Protein AF-A0A7U9SKP8-F1 (afdb_monomer)

Radius of gyration: 18.78 Å; Cα contacts (8 Å, |Δi|>4): 219; chains: 1; bounding box: 44×31×60 Å

Secondary structure (DSSP, 8-state):
---------S----S-HHHHHHHSPTT-EEEEEE-PPPTTT---S-TT-TT--SSHHHHHHHHHHHHHHHHHHEEEEEEEEE-----BTT-SSSTTS--TT-TT-TTS----GGGS-TT--TT-B--HHHHHHHHHHTTT-EEETTTEEE---

Mean predicted aligned error: 8.85 Å

Structure (mmCIF, N/CA/C/O backbone):
data_AF-A0A7U9SKP8-F1
#
_entry.id   AF-A0A7U9SKP8-F1
#
loop_
_atom_site.group_PDB
_atom_site.id
_atom_site.type_symbol
_atom_site.label_atom_id
_atom_site.label_alt_id
_atom_site.label_comp_id
_atom_site.label_asym_id
_atom_site.label_entity_id
_atom_site.label_seq_id
_atom_site.pdbx_PDB_ins_code
_atom_site.Cartn_x
_atom_site.Cartn_y
_atom_site.Cartn_z
_atom_site.occupancy
_atom_site.B_iso_or_equiv
_atom_site.auth_seq_id
_atom_site.auth_comp_id
_atom_site.auth_asym_id
_atom_site.auth_atom_id
_atom_site.pdbx_PDB_model_num
ATOM 1 N N . MET A 1 1 ? -21.353 -3.488 34.136 1.00 41.09 1 MET A N 1
ATOM 2 C CA . MET A 1 1 ? -19.993 -4.063 34.165 1.00 41.09 1 MET A CA 1
ATOM 3 C C . MET A 1 1 ? -20.082 -5.379 33.425 1.00 41.09 1 MET A C 1
ATOM 5 O O . MET A 1 1 ? -20.505 -6.358 34.022 1.00 41.09 1 MET A O 1
ATOM 9 N N . ASP A 1 2 ? -19.800 -5.371 32.124 1.00 49.16 2 ASP A N 1
ATOM 10 C CA . ASP A 1 2 ? -19.791 -6.601 31.333 1.00 49.16 2 ASP A CA 1
ATOM 11 C C . ASP A 1 2 ? -18.443 -7.290 31.496 1.00 49.16 2 ASP A C 1
ATOM 13 O O . ASP A 1 2 ? -17.381 -6.731 31.222 1.00 49.16 2 ASP A O 1
ATOM 17 N N . ILE A 1 3 ? -18.507 -8.503 32.030 1.00 51.59 3 ILE A N 1
ATOM 18 C CA . ILE A 1 3 ? -17.360 -9.336 32.349 1.00 51.59 3 ILE A CA 1
ATOM 19 C C . ILE A 1 3 ? -17.071 -10.186 31.108 1.00 51.59 3 ILE A C 1
ATOM 21 O O . ILE A 1 3 ? -17.769 -11.156 30.837 1.00 51.59 3 ILE A O 1
ATOM 25 N N . GLY A 1 4 ? -16.033 -9.804 30.362 1.00 53.72 4 GLY A N 1
ATOM 26 C CA . GLY A 1 4 ? -15.187 -10.722 29.596 1.00 53.72 4 GLY A CA 1
ATOM 27 C C . GLY A 1 4 ? -15.838 -11.495 28.447 1.00 53.72 4 GLY A C 1
ATOM 28 O O . GLY A 1 4 ? -15.965 -12.716 28.515 1.00 53.72 4 GLY A O 1
ATOM 29 N N . ALA A 1 5 ? -16.091 -10.831 27.316 1.00 62.00 5 ALA A N 1
ATOM 30 C CA . ALA A 1 5 ? -15.995 -11.543 26.045 1.00 62.00 5 ALA A CA 1
ATOM 31 C C . ALA A 1 5 ? -14.524 -11.952 25.853 1.00 62.00 5 ALA A C 1
ATOM 33 O O . ALA A 1 5 ? -13.639 -11.099 25.788 1.00 62.00 5 ALA A O 1
ATOM 34 N N . SER A 1 6 ? -14.243 -13.257 25.814 1.00 66.00 6 SER A N 1
ATOM 35 C CA . SER A 1 6 ? -12.913 -13.767 25.476 1.00 66.00 6 SER A CA 1
ATOM 36 C C . SER A 1 6 ? -12.564 -13.302 24.060 1.00 66.00 6 SER A C 1
ATOM 38 O O . SER A 1 6 ? -13.119 -13.799 23.078 1.00 66.00 6 SER A O 1
ATOM 40 N N . VAL A 1 7 ? -11.682 -12.306 23.951 1.00 68.25 7 VAL A N 1
ATOM 41 C CA . VAL A 1 7 ? -11.142 -11.872 22.662 1.00 68.25 7 VAL A CA 1
ATOM 42 C C . VAL A 1 7 ? -10.374 -13.057 22.093 1.00 68.25 7 VAL A C 1
ATOM 44 O O . VAL A 1 7 ? -9.404 -13.522 22.692 1.00 68.25 7 VAL A O 1
ATOM 47 N N . ARG A 1 8 ? -10.812 -13.576 20.942 1.00 78.81 8 ARG A N 1
ATOM 48 C CA . ARG A 1 8 ? -10.039 -14.584 20.213 1.00 78.81 8 ARG A CA 1
ATOM 49 C C . ARG A 1 8 ? -8.723 -13.950 19.779 1.00 78.81 8 ARG A C 1
ATOM 51 O O . ARG A 1 8 ? -8.689 -13.162 18.840 1.00 78.81 8 ARG A O 1
ATOM 58 N N . SER A 1 9 ? -7.645 -14.288 20.472 1.00 86.88 9 SER A N 1
ATOM 59 C CA . SER A 1 9 ? -6.293 -13.909 20.071 1.00 86.88 9 SER A CA 1
ATOM 60 C C . SER A 1 9 ? -5.806 -14.800 18.922 1.00 86.88 9 SER A C 1
ATOM 62 O O . SER A 1 9 ? -6.209 -15.958 18.817 1.00 86.88 9 SER A O 1
ATOM 64 N N . ASN A 1 10 ? -4.896 -14.278 18.094 1.00 90.75 10 ASN A N 1
ATOM 65 C CA . ASN A 1 10 ? -4.162 -15.035 17.067 1.00 90.75 10 ASN A CA 1
ATOM 66 C C . ASN A 1 10 ? -5.044 -15.674 15.974 1.00 90.75 10 ASN A C 1
ATOM 68 O O . ASN A 1 10 ? -4.916 -16.858 15.662 1.00 90.75 10 ASN A O 1
ATOM 72 N N . VAL A 1 11 ? -5.945 -14.893 15.376 1.00 93.12 11 VAL A N 1
ATOM 73 C CA . VAL A 1 11 ? -6.795 -15.353 14.267 1.00 93.12 11 VAL A CA 1
ATOM 74 C C . VAL A 1 11 ? -6.074 -15.167 12.929 1.00 93.12 11 VAL A C 1
ATOM 76 O O . VAL A 1 11 ? -5.631 -14.066 12.612 1.00 93.12 11 VAL A O 1
ATOM 79 N N . ILE A 1 12 ? -5.997 -16.230 12.121 1.00 95.38 12 ILE A N 1
ATOM 80 C CA . ILE A 1 12 ? -5.485 -16.175 10.744 1.00 95.38 12 ILE A CA 1
ATOM 81 C C . ILE A 1 12 ? -6.667 -16.164 9.776 1.00 95.38 12 ILE A C 1
ATOM 83 O O . ILE A 1 12 ? -7.477 -17.090 9.763 1.00 95.38 12 ILE A O 1
ATOM 87 N N . ILE A 1 13 ? -6.737 -15.134 8.933 1.00 95.06 13 ILE A N 1
ATOM 88 C CA . ILE A 1 13 ? -7.730 -15.016 7.861 1.00 95.06 13 ILE A CA 1
ATOM 89 C C . ILE A 1 13 ? -7.011 -15.232 6.526 1.00 95.06 13 ILE A C 1
ATOM 91 O O . ILE A 1 13 ? -6.269 -14.368 6.067 1.00 95.06 13 ILE A O 1
ATOM 95 N N . ASN A 1 14 ? -7.211 -16.390 5.893 1.00 95.56 14 ASN A N 1
ATOM 96 C CA . ASN A 1 14 ? -6.614 -16.702 4.591 1.00 95.56 14 ASN A CA 1
ATOM 97 C C . ASN A 1 14 ? -7.556 -16.292 3.448 1.00 95.56 14 ASN A C 1
ATOM 99 O O . ASN A 1 14 ? -8.332 -17.105 2.950 1.00 95.56 14 ASN A O 1
ATOM 103 N N . ARG A 1 15 ? -7.537 -15.008 3.079 1.00 94.75 15 ARG A N 1
ATOM 104 C CA . ARG A 1 15 ? -8.375 -14.424 2.016 1.00 94.75 15 ARG A CA 1
ATOM 105 C C . ARG A 1 15 ? -7.636 -13.289 1.307 1.00 94.75 15 ARG A C 1
ATOM 107 O O . ARG A 1 15 ? -6.610 -12.816 1.791 1.00 94.75 15 ARG A O 1
ATOM 114 N N . ASP A 1 16 ? -8.201 -12.825 0.193 1.00 94.75 16 ASP A N 1
ATOM 115 C CA . ASP A 1 16 ? -7.891 -11.498 -0.345 1.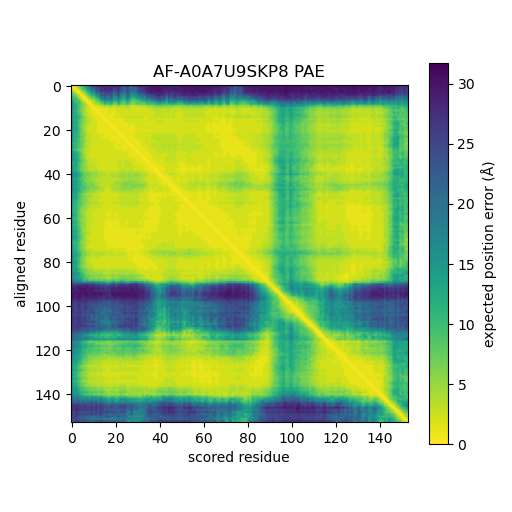00 94.75 16 ASP A CA 1
ATOM 116 C C . ASP A 1 16 ? -8.120 -10.433 0.741 1.00 94.75 16 ASP A C 1
ATOM 118 O O . ASP A 1 16 ? -9.159 -10.430 1.413 1.00 94.75 16 ASP A O 1
ATOM 122 N N . CYS A 1 17 ? -7.135 -9.556 0.944 1.00 95.50 17 CYS A N 1
ATOM 123 C CA . CYS A 1 17 ? -7.145 -8.622 2.066 1.00 95.50 17 CYS A CA 1
ATOM 124 C C . CYS A 1 17 ? -8.246 -7.566 1.936 1.00 95.50 17 CYS A C 1
ATOM 126 O O . CYS A 1 17 ? -8.845 -7.204 2.945 1.00 95.50 17 CYS A O 1
ATOM 128 N N . LEU A 1 18 ? -8.568 -7.116 0.718 1.00 96.62 18 LEU A N 1
ATOM 129 C CA . LEU A 1 18 ? -9.649 -6.159 0.502 1.00 96.62 18 LEU A CA 1
ATOM 130 C C . LEU A 1 18 ? -11.001 -6.784 0.853 1.00 96.62 18 LEU A C 1
ATOM 132 O O . LEU A 1 18 ? -11.807 -6.162 1.543 1.00 96.62 18 LEU A O 1
ATOM 136 N N . ALA A 1 19 ? -11.246 -8.016 0.403 1.00 97.12 19 ALA A N 1
ATOM 137 C CA . ALA A 1 19 ? -12.460 -8.748 0.749 1.00 97.12 19 ALA A CA 1
ATOM 138 C C . ALA A 1 19 ? -12.567 -8.997 2.262 1.00 97.12 19 ALA A C 1
ATOM 140 O O . ALA A 1 19 ? -13.635 -8.810 2.833 1.00 97.12 19 ALA A O 1
ATOM 141 N N . ALA A 1 20 ? -11.464 -9.373 2.918 1.00 97.50 20 ALA A N 1
ATOM 142 C CA . ALA A 1 20 ? -11.442 -9.569 4.365 1.00 97.50 20 ALA A CA 1
ATOM 143 C C . ALA A 1 20 ? -11.732 -8.268 5.129 1.00 97.50 20 ALA A C 1
ATOM 145 O O . ALA A 1 20 ? -12.570 -8.272 6.024 1.00 97.50 20 ALA A O 1
ATOM 146 N N . LEU A 1 21 ? -11.092 -7.156 4.750 1.00 97.88 21 LEU A N 1
ATOM 147 C CA . LEU A 1 21 ? -11.304 -5.854 5.386 1.00 97.88 21 LEU A CA 1
ATOM 148 C C . LEU A 1 21 ? -12.754 -5.381 5.250 1.00 97.88 21 LEU A C 1
ATOM 150 O O . LEU A 1 21 ? -13.288 -4.839 6.208 1.00 97.88 21 LEU A O 1
ATOM 154 N N . LYS A 1 22 ? -13.417 -5.611 4.107 1.00 97.75 22 LYS A N 1
ATOM 155 C CA . LYS A 1 22 ? -14.838 -5.257 3.908 1.00 97.75 22 LYS A CA 1
ATOM 156 C C . LYS A 1 22 ? -15.783 -5.952 4.892 1.00 97.75 22 LYS A C 1
ATOM 158 O O . LYS A 1 22 ? -16.781 -5.354 5.276 1.00 97.75 22 LYS A O 1
ATOM 163 N N . ASP A 1 23 ? -15.451 -7.168 5.318 1.00 97.19 23 ASP A N 1
ATOM 164 C CA . ASP A 1 23 ? -16.255 -7.937 6.274 1.00 97.19 23 ASP A CA 1
ATOM 165 C C . ASP A 1 23 ? -15.933 -7.577 7.741 1.00 97.19 23 ASP A C 1
ATOM 167 O O . ASP A 1 23 ? -16.638 -8.007 8.656 1.00 97.19 23 ASP A O 1
ATOM 171 N N . MET A 1 24 ? -14.870 -6.800 7.992 1.00 96.44 24 MET A N 1
ATOM 172 C CA . MET A 1 24 ? -14.503 -6.354 9.339 1.00 96.44 24 MET A CA 1
ATOM 173 C C . MET A 1 24 ? -15.359 -5.157 9.782 1.00 96.44 24 MET A C 1
ATOM 175 O O . MET A 1 24 ? -15.620 -4.268 8.962 1.00 96.44 24 MET A O 1
ATOM 179 N N . PRO A 1 25 ? -15.763 -5.083 11.066 1.00 96.88 25 PRO A N 1
ATOM 180 C CA . PRO A 1 25 ? -16.483 -3.929 11.596 1.00 96.88 25 PRO A CA 1
ATOM 181 C C . PRO A 1 25 ? -15.661 -2.639 11.513 1.00 96.88 25 PRO A C 1
ATOM 183 O O . PRO A 1 25 ? -14.431 -2.659 11.530 1.00 96.88 25 PRO A O 1
ATOM 186 N N . ASP A 1 26 ? -16.352 -1.506 11.445 1.00 97.31 26 ASP A N 1
ATOM 187 C CA . ASP A 1 26 ? -15.733 -0.188 11.586 1.00 97.31 26 ASP A CA 1
ATOM 188 C C . ASP A 1 26 ? -15.034 -0.081 12.948 1.00 97.31 26 ASP A C 1
ATOM 190 O O . ASP A 1 26 ? -15.536 -0.596 13.951 1.00 97.31 26 ASP A O 1
ATOM 194 N N . LYS A 1 27 ? -13.905 0.635 12.993 1.00 96.06 27 LYS A N 1
ATOM 195 C CA . LYS A 1 27 ? -13.207 0.989 14.241 1.00 96.06 27 LYS A CA 1
ATOM 196 C C . LYS A 1 27 ? -12.879 -0.202 15.156 1.00 96.06 27 LYS A C 1
ATOM 198 O O . LYS A 1 27 ? -12.915 -0.078 16.378 1.00 96.06 27 LYS A O 1
ATOM 203 N N . SER A 1 28 ? -12.570 -1.360 14.576 1.00 95.62 28 SER A N 1
ATOM 204 C CA . SER A 1 28 ? -12.310 -2.607 15.302 1.00 95.62 28 SER A CA 1
ATOM 205 C C . SER A 1 28 ? -10.826 -2.970 15.430 1.00 95.62 28 SER A C 1
ATOM 207 O O . SER A 1 28 ? -10.516 -4.047 15.938 1.00 95.62 28 SER A O 1
ATOM 209 N N . VAL A 1 29 ? -9.912 -2.148 14.904 1.00 95.62 29 VAL A N 1
ATOM 210 C CA . VAL A 1 29 ? -8.461 -2.402 14.909 1.00 95.62 29 VAL A CA 1
ATOM 211 C C . VAL A 1 29 ? -7.711 -1.181 15.430 1.00 95.62 29 VAL A C 1
ATOM 213 O O . VAL A 1 29 ? -7.894 -0.085 14.919 1.00 95.62 29 VAL A O 1
ATOM 216 N N . ASP A 1 30 ? -6.810 -1.376 16.391 1.00 94.50 30 ASP A N 1
ATOM 217 C CA . ASP A 1 30 ? -6.007 -0.280 16.961 1.00 94.50 30 ASP A CA 1
ATOM 218 C C . ASP A 1 30 ? -4.660 -0.071 16.256 1.00 94.50 30 ASP A C 1
ATOM 220 O O . ASP A 1 30 ? -4.055 0.997 16.328 1.00 94.50 30 ASP A O 1
ATOM 224 N N . CYS A 1 31 ? -4.148 -1.094 15.573 1.00 95.12 31 CYS A N 1
ATOM 225 C CA . CYS A 1 31 ? -2.862 -1.019 14.894 1.00 95.12 31 CYS A CA 1
ATOM 226 C C . CYS A 1 31 ? -2.836 -1.929 13.669 1.00 95.12 31 CYS A C 1
ATOM 228 O O . CYS A 1 31 ? -3.225 -3.097 13.734 1.00 95.12 31 CYS A O 1
ATOM 230 N N . CYS A 1 32 ? -2.328 -1.400 12.559 1.00 96.56 32 CYS A N 1
ATOM 231 C CA . CYS A 1 32 ? -2.001 -2.177 11.376 1.00 96.56 32 CYS A CA 1
ATOM 232 C C . CYS A 1 32 ? -0.529 -1.994 11.017 1.00 96.56 32 CYS A C 1
ATOM 234 O O . CYS A 1 32 ? -0.037 -0.873 10.925 1.00 96.56 32 CYS A O 1
ATOM 236 N N . ILE A 1 33 ? 0.157 -3.108 10.771 1.00 96.56 33 ILE A N 1
ATOM 237 C CA . ILE A 1 33 ? 1.534 -3.139 10.283 1.00 96.56 33 ILE A CA 1
ATOM 238 C C . ILE A 1 33 ? 1.528 -3.965 9.003 1.00 96.56 33 ILE A C 1
ATOM 240 O O . ILE A 1 33 ? 1.066 -5.107 9.009 1.00 96.56 33 ILE A O 1
ATOM 244 N N . THR A 1 34 ? 2.020 -3.403 7.901 1.00 96.12 34 THR A N 1
ATOM 245 C CA . THR A 1 34 ? 2.014 -4.109 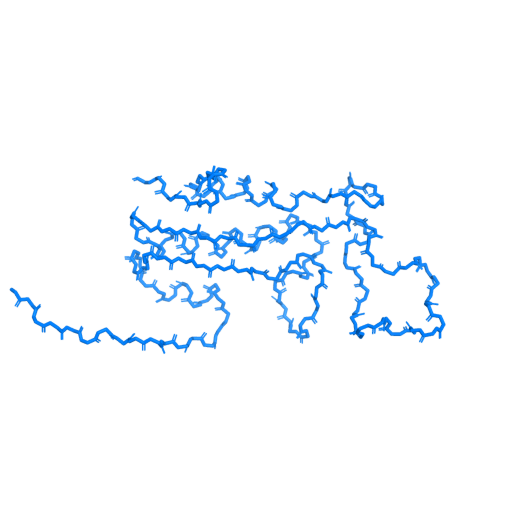6.616 1.00 96.12 34 THR A CA 1
ATOM 246 C C . THR A 1 34 ? 3.184 -3.739 5.711 1.00 96.12 34 THR A C 1
ATOM 248 O O . THR A 1 34 ? 3.768 -2.660 5.797 1.00 96.12 34 THR A O 1
ATOM 251 N N . SER A 1 35 ? 3.497 -4.665 4.810 1.00 95.31 35 SER A N 1
ATOM 252 C CA . SER A 1 35 ? 4.445 -4.517 3.708 1.00 95.31 35 SER A CA 1
ATOM 253 C C . SER A 1 35 ? 3.818 -5.132 2.455 1.00 95.31 35 SER A C 1
ATOM 255 O O . SER A 1 35 ? 3.961 -6.344 2.246 1.00 95.31 35 SER A O 1
ATOM 257 N N . PRO A 1 36 ? 3.061 -4.362 1.653 1.00 95.31 36 PRO A N 1
ATOM 258 C CA . PRO A 1 36 ? 2.412 -4.910 0.470 1.00 95.31 36 PRO A CA 1
ATOM 259 C C . PRO A 1 36 ? 3.457 -5.391 -0.553 1.00 95.31 36 PRO A C 1
ATOM 261 O O . PRO A 1 36 ? 4.626 -5.006 -0.472 1.00 95.31 36 PRO A O 1
ATOM 264 N N . PRO A 1 37 ? 3.071 -6.221 -1.537 1.00 93.88 37 PRO A N 1
ATOM 265 C CA . PRO A 1 37 ? 3.941 -6.562 -2.660 1.00 93.88 37 PRO A CA 1
ATOM 266 C C . PRO A 1 37 ? 4.519 -5.315 -3.340 1.00 93.88 37 PRO A C 1
ATOM 268 O O . PRO A 1 37 ? 3.767 -4.468 -3.800 1.00 93.88 37 PRO A O 1
ATOM 271 N N . TYR A 1 38 ? 5.846 -5.199 -3.430 1.00 93.00 38 TYR A N 1
ATOM 272 C CA . TYR A 1 38 ? 6.476 -4.038 -4.069 1.00 93.00 38 TYR A CA 1
ATOM 273 C C . TYR A 1 38 ? 6.299 -4.079 -5.589 1.00 93.00 38 TYR A C 1
ATOM 275 O O . TYR A 1 38 ? 6.467 -5.134 -6.213 1.00 93.00 38 TYR A O 1
ATOM 283 N N . TYR A 1 39 ? 6.012 -2.915 -6.173 1.00 93.31 39 TYR A N 1
ATOM 284 C CA . TYR A 1 39 ? 5.664 -2.759 -7.583 1.00 93.31 39 TYR A CA 1
ATOM 285 C C . TYR A 1 39 ? 6.678 -3.416 -8.534 1.00 93.31 39 TYR A C 1
ATOM 287 O O . TYR A 1 39 ? 7.848 -3.051 -8.597 1.00 93.31 39 TYR A O 1
ATOM 295 N N . GLY A 1 40 ? 6.230 -4.414 -9.293 1.00 87.88 40 GLY A N 1
ATOM 296 C CA . GLY A 1 40 ? 7.007 -5.053 -10.351 1.00 87.88 40 GLY A CA 1
ATOM 297 C C . GLY A 1 40 ? 8.208 -5.894 -9.897 1.00 87.88 40 GLY A C 1
ATOM 298 O O . GLY A 1 40 ? 8.879 -6.461 -10.762 1.00 87.88 40 GLY A O 1
ATOM 299 N N . LEU A 1 41 ? 8.476 -6.030 -8.589 1.00 84.50 41 LEU A N 1
ATOM 300 C CA . LEU A 1 41 ? 9.687 -6.697 -8.082 1.00 84.50 41 LEU A CA 1
ATOM 301 C C . LEU A 1 41 ? 9.552 -8.213 -7.916 1.00 84.50 41 LEU A C 1
ATOM 303 O O . LEU A 1 41 ? 10.548 -8.939 -7.994 1.00 84.50 41 LEU A O 1
ATOM 307 N N . ARG A 1 42 ? 8.347 -8.718 -7.632 1.00 84.50 42 ARG A N 1
ATOM 308 C CA . ARG A 1 42 ? 8.098 -10.154 -7.439 1.00 84.50 42 ARG A CA 1
ATOM 309 C C . ARG A 1 42 ? 6.830 -10.589 -8.161 1.00 84.50 42 ARG A C 1
ATOM 311 O O . ARG A 1 42 ? 5.886 -9.821 -8.266 1.00 84.50 42 ARG A O 1
ATOM 318 N N . ASP A 1 43 ? 6.853 -11.820 -8.663 1.00 85.50 43 ASP A N 1
ATOM 319 C CA . ASP A 1 43 ? 5.684 -12.540 -9.166 1.00 85.50 43 ASP A CA 1
ATOM 320 C C . ASP A 1 43 ? 5.478 -13.759 -8.260 1.00 85.50 43 ASP A C 1
ATOM 322 O O . ASP A 1 43 ? 6.337 -14.640 -8.199 1.00 85.50 43 ASP A O 1
ATOM 326 N N . TYR A 1 44 ? 4.372 -13.769 -7.524 1.00 86.56 44 TYR A N 1
ATOM 327 C CA . TYR A 1 44 ? 3.968 -14.841 -6.617 1.00 86.56 44 TYR A CA 1
ATOM 328 C C . TYR A 1 44 ? 3.162 -15.947 -7.317 1.00 86.56 44 TYR A C 1
ATOM 330 O O . TYR A 1 44 ? 2.728 -16.888 -6.660 1.00 86.56 44 TYR A O 1
ATOM 338 N N . GLY A 1 45 ? 2.954 -15.860 -8.637 1.00 87.44 45 GLY A N 1
ATOM 339 C CA . GLY A 1 45 ? 2.230 -16.869 -9.414 1.00 87.44 45 GLY A CA 1
ATOM 340 C C . GLY A 1 45 ? 0.719 -16.897 -9.173 1.00 87.44 45 GLY A C 1
ATOM 341 O O . GLY A 1 45 ? 0.070 -17.869 -9.547 1.00 87.44 45 GLY A O 1
ATOM 342 N N . VAL A 1 46 ? 0.162 -15.848 -8.561 1.00 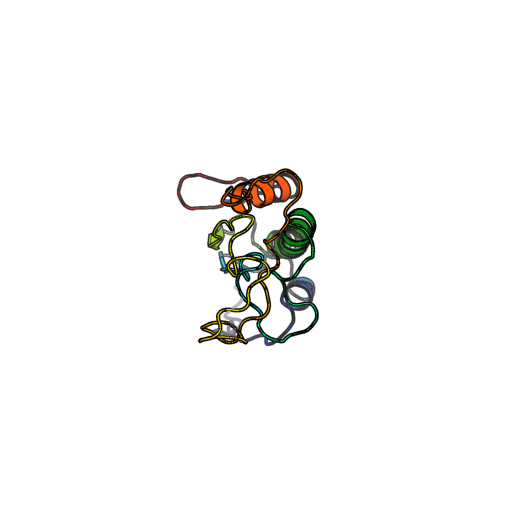88.31 46 VAL A N 1
ATOM 343 C CA . VAL A 1 46 ? -1.272 -15.719 -8.271 1.00 88.31 46 VAL A CA 1
ATOM 344 C C . VAL A 1 46 ? -1.891 -14.688 -9.216 1.00 88.31 46 VAL A C 1
ATOM 346 O O . VAL A 1 46 ? -1.342 -13.598 -9.410 1.00 88.31 46 VAL A O 1
ATOM 349 N N . GLU A 1 47 ? -3.017 -15.041 -9.833 1.00 88.88 47 GLU A N 1
ATOM 350 C CA . GLU A 1 47 ? -3.784 -14.130 -10.683 1.00 88.88 47 GLU A CA 1
ATOM 351 C C . GLU A 1 47 ? -4.377 -12.985 -9.849 1.00 88.88 47 GLU A C 1
ATOM 353 O O . GLU A 1 47 ? -4.841 -13.199 -8.731 1.00 88.88 47 GLU A O 1
ATOM 358 N N . GLY A 1 48 ? -4.321 -11.757 -10.370 1.00 88.88 48 GLY A N 1
ATOM 359 C CA . GLY A 1 48 ? -4.824 -10.574 -9.662 1.00 88.88 48 GLY A CA 1
ATOM 360 C C . GLY A 1 48 ? -3.999 -10.145 -8.441 1.00 88.88 48 GLY A C 1
ATOM 361 O O . GLY A 1 48 ? -4.458 -9.304 -7.672 1.00 88.88 48 GLY A O 1
ATOM 362 N N . GLN A 1 49 ? -2.796 -10.702 -8.242 1.00 92.19 49 GLN A N 1
ATOM 363 C CA . GLN A 1 49 ? -1.904 -10.273 -7.162 1.00 92.19 49 GLN A CA 1
ATOM 364 C C . GLN A 1 49 ? -1.530 -8.786 -7.307 1.00 92.19 49 GLN A C 1
ATOM 366 O O . GLN A 1 49 ? -1.241 -8.310 -8.408 1.00 92.19 49 GLN A O 1
ATOM 371 N N . ILE A 1 50 ? -1.459 -8.088 -6.176 1.00 95.25 50 ILE A N 1
ATOM 372 C CA . ILE A 1 50 ? -0.951 -6.715 -6.116 1.00 95.25 50 ILE A CA 1
ATOM 373 C C . ILE A 1 50 ? 0.541 -6.699 -6.478 1.00 95.25 50 ILE A C 1
ATOM 375 O O . ILE A 1 50 ? 1.278 -7.637 -6.163 1.00 95.25 50 ILE A O 1
ATOM 379 N N . GLY A 1 51 ? 0.993 -5.630 -7.129 1.00 93.06 51 GLY A N 1
ATOM 380 C CA . GLY A 1 51 ? 2.384 -5.431 -7.542 1.00 93.06 51 GLY A CA 1
ATOM 381 C C . GLY A 1 51 ? 2.678 -5.925 -8.959 1.00 93.06 51 GLY A C 1
ATOM 382 O O . GLY A 1 51 ? 3.839 -5.918 -9.378 1.00 93.06 51 GLY A O 1
ATOM 383 N N . ARG A 1 52 ? 1.652 -6.361 -9.701 1.00 91.69 52 ARG A N 1
ATOM 384 C CA . ARG A 1 52 ? 1.743 -6.808 -11.103 1.00 91.69 52 ARG A CA 1
ATOM 385 C C . ARG A 1 52 ? 0.912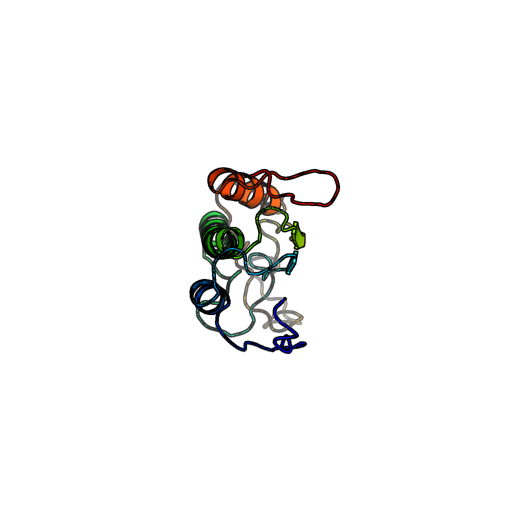 -5.965 -12.075 1.00 91.69 52 ARG A C 1
ATOM 387 O O . ARG A 1 52 ? 0.747 -6.359 -13.228 1.00 91.69 52 ARG A O 1
ATOM 394 N N . GLU A 1 53 ? 0.399 -4.832 -11.618 1.00 93.38 53 GLU A N 1
ATOM 395 C CA . GLU A 1 53 ? -0.345 -3.865 -12.414 1.00 93.38 53 GLU A CA 1
ATOM 396 C C . GLU A 1 53 ? 0.521 -3.306 -13.553 1.00 93.38 53 GLU A C 1
ATOM 398 O O . GLU A 1 53 ? 1.754 -3.321 -13.490 1.00 93.38 53 GLU A O 1
ATOM 403 N N . ALA A 1 54 ? -0.121 -2.835 -14.626 1.00 90.44 54 ALA A N 1
ATOM 404 C CA . ALA A 1 54 ? 0.593 -2.415 -15.829 1.00 90.44 54 ALA A CA 1
ATOM 405 C C . ALA A 1 54 ? 1.296 -1.061 -15.657 1.00 90.44 54 ALA A C 1
ATOM 407 O O . ALA A 1 54 ? 2.271 -0.787 -16.361 1.00 90.44 54 ALA A O 1
ATOM 408 N N . THR A 1 55 ? 0.804 -0.216 -14.747 1.00 92.88 55 THR A N 1
ATOM 409 C CA . THR A 1 55 ? 1.391 1.096 -14.464 1.00 92.88 55 THR A CA 1
ATOM 410 C C . THR A 1 55 ? 1.524 1.350 -12.958 1.00 92.88 55 THR A C 1
ATOM 412 O O . THR A 1 55 ? 0.772 0.768 -12.167 1.00 92.88 55 THR A O 1
ATOM 415 N N . PRO A 1 56 ? 2.453 2.234 -12.537 1.00 95.06 56 PRO A N 1
ATOM 416 C CA . PRO A 1 56 ? 2.572 2.647 -11.139 1.00 95.06 56 PRO A CA 1
ATOM 417 C C . PRO A 1 56 ? 1.272 3.218 -10.569 1.00 95.06 56 PRO A C 1
ATOM 419 O O . PRO A 1 56 ? 0.952 2.968 -9.413 1.00 95.06 56 PRO A O 1
ATOM 422 N N . GLU A 1 57 ? 0.513 3.961 -11.377 1.00 95.50 57 GLU A N 1
ATOM 423 C CA . GLU A 1 57 ? -0.742 4.592 -10.965 1.00 95.50 57 GLU A CA 1
ATOM 424 C C . GLU A 1 57 ? -1.806 3.543 -10.639 1.00 95.50 57 GLU A C 1
ATOM 426 O O . GLU A 1 57 ? -2.440 3.638 -9.596 1.00 95.50 57 GLU A O 1
ATOM 431 N N . GLN A 1 58 ? -1.942 2.504 -11.470 1.00 96.12 58 GLN A N 1
ATOM 432 C CA . GLN A 1 58 ? -2.869 1.394 -11.214 1.00 96.12 58 GLN A CA 1
ATOM 433 C C . GLN A 1 58 ? -2.497 0.623 -9.941 1.00 96.12 58 GLN A C 1
ATOM 435 O O . GLN A 1 58 ? -3.367 0.242 -9.162 1.00 96.12 58 GLN A O 1
ATOM 440 N N . TYR A 1 59 ? -1.199 0.412 -9.704 1.00 96.69 59 TYR A N 1
ATOM 441 C CA . TYR A 1 59 ? -0.712 -0.198 -8.465 1.00 96.69 59 TYR A CA 1
ATOM 442 C C . TYR A 1 59 ? -1.047 0.657 -7.234 1.00 96.69 59 TYR A C 1
ATOM 444 O O . TYR A 1 59 ? -1.517 0.138 -6.220 1.00 96.69 59 TYR A O 1
ATOM 452 N N . VAL A 1 60 ? -0.826 1.971 -7.321 1.00 97.19 60 VAL A N 1
ATOM 453 C CA . VAL A 1 60 ? -1.139 2.911 -6.238 1.00 97.19 60 VAL A CA 1
ATOM 454 C C . VAL A 1 60 ? -2.641 2.982 -5.983 1.00 97.19 60 VAL A C 1
ATOM 456 O O . VAL A 1 60 ? -3.042 2.928 -4.825 1.00 97.19 60 VAL A O 1
ATOM 459 N N . GLU A 1 61 ? -3.466 3.035 -7.029 1.00 96.62 61 GLU A N 1
ATOM 460 C CA . GLU A 1 61 ? -4.929 2.995 -6.928 1.00 96.62 61 GLU A CA 1
ATOM 461 C C . GLU A 1 61 ? -5.386 1.726 -6.201 1.00 96.62 61 GLU A C 1
ATOM 463 O O . GLU A 1 61 ? -6.132 1.798 -5.224 1.00 96.62 61 GLU A O 1
ATOM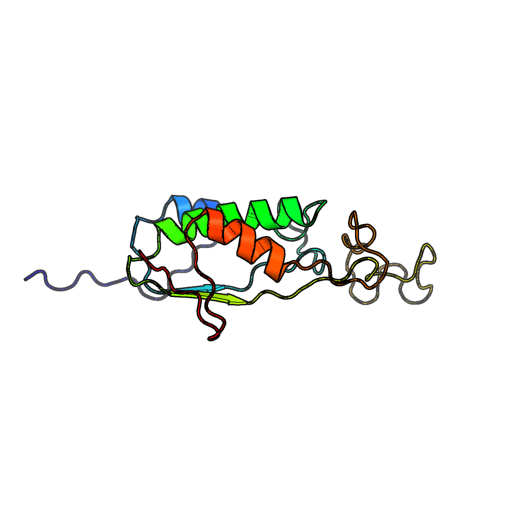 468 N N . ARG A 1 62 ? -4.841 0.565 -6.582 1.00 97.19 62 ARG A N 1
ATOM 469 C CA . ARG A 1 62 ? -5.171 -0.714 -5.948 1.00 97.19 62 ARG A CA 1
ATOM 470 C C . ARG A 1 62 ? -4.802 -0.755 -4.464 1.00 97.19 62 ARG A C 1
ATOM 472 O O . ARG A 1 62 ? -5.563 -1.286 -3.654 1.00 97.19 62 ARG A O 1
ATOM 479 N N . LEU A 1 63 ? -3.653 -0.194 -4.083 1.00 97.69 63 LEU A N 1
ATOM 480 C CA . LEU A 1 63 ? -3.280 -0.057 -2.673 1.00 97.69 63 LEU A CA 1
ATOM 481 C C . LEU A 1 63 ? -4.164 0.944 -1.931 1.00 97.69 63 LEU A C 1
ATOM 483 O O . LEU A 1 63 ? -4.560 0.674 -0.798 1.00 97.69 63 LEU A O 1
ATOM 487 N N . ALA A 1 64 ? -4.490 2.074 -2.554 1.00 96.06 64 ALA A N 1
ATOM 488 C CA . ALA A 1 64 ? -5.350 3.085 -1.963 1.00 96.06 64 ALA A CA 1
ATOM 489 C C . ALA A 1 64 ? -6.756 2.530 -1.680 1.00 96.06 64 ALA A C 1
ATOM 491 O O . ALA A 1 64 ? -7.295 2.786 -0.608 1.00 96.06 64 ALA A O 1
ATOM 492 N N . GLU A 1 65 ? -7.309 1.675 -2.549 1.00 96.19 65 GLU A N 1
ATOM 493 C CA . GLU A 1 65 ? -8.567 0.956 -2.288 1.00 96.19 65 GLU A CA 1
ATOM 494 C C . GLU A 1 65 ? -8.500 0.083 -1.024 1.00 96.19 65 GLU A C 1
ATOM 496 O O . GLU A 1 65 ? -9.420 0.089 -0.199 1.00 96.19 65 GLU A O 1
ATOM 501 N N . VAL A 1 66 ? -7.407 -0.672 -0.857 1.00 97.38 66 VAL A N 1
ATOM 502 C CA . VAL A 1 66 ? -7.173 -1.502 0.336 1.00 97.38 66 VAL A CA 1
ATOM 503 C C . VAL A 1 66 ? -7.061 -0.617 1.572 1.00 97.38 66 VAL A C 1
ATOM 505 O O . VAL A 1 66 ? -7.699 -0.885 2.592 1.00 97.38 66 VAL A O 1
ATOM 508 N N . PHE A 1 67 ? -6.281 0.457 1.484 1.00 96.88 67 PHE A N 1
ATOM 509 C CA . PHE A 1 67 ? -6.025 1.339 2.614 1.00 96.88 67 PHE A CA 1
ATOM 510 C C . PHE A 1 67 ? -7.216 2.238 2.958 1.00 96.88 67 PHE A C 1
ATOM 512 O O . PHE A 1 67 ? -7.374 2.593 4.120 1.00 96.88 67 PHE A O 1
ATOM 519 N N . ALA A 1 68 ? -8.132 2.508 2.029 1.00 95.19 68 ALA A N 1
ATOM 520 C CA . ALA A 1 68 ? -9.415 3.135 2.335 1.00 95.19 68 ALA A CA 1
ATOM 521 C C . ALA A 1 68 ? -10.294 2.226 3.215 1.00 95.19 68 ALA A C 1
ATOM 523 O O . ALA A 1 68 ? -10.907 2.689 4.179 1.00 95.19 68 ALA A O 1
ATOM 524 N N . GLN A 1 69 ? -10.322 0.915 2.943 1.00 97.25 69 GLN A N 1
ATOM 525 C CA . GLN A 1 69 ? -11.011 -0.035 3.827 1.00 97.25 69 GLN A CA 1
ATOM 526 C C . GLN A 1 69 ? -10.285 -0.212 5.160 1.00 97.25 69 GLN A C 1
ATOM 528 O O . GLN A 1 69 ? -10.938 -0.300 6.197 1.00 97.25 69 GLN A O 1
ATOM 533 N N . LEU A 1 70 ? -8.950 -0.201 5.153 1.00 96.81 70 LEU A N 1
ATOM 534 C CA . LEU A 1 70 ? -8.170 -0.206 6.387 1.00 96.81 70 LEU A CA 1
ATOM 535 C C . LEU A 1 70 ? -8.482 1.017 7.256 1.00 96.81 70 LEU A C 1
ATOM 537 O O . LEU A 1 70 ? -8.683 0.871 8.456 1.00 96.81 70 LEU A O 1
ATOM 541 N N . TYR A 1 71 ? -8.582 2.201 6.651 1.00 94.62 71 TYR A N 1
ATOM 542 C CA . TYR A 1 71 ? -8.924 3.439 7.345 1.00 94.62 71 TYR A CA 1
ATOM 543 C C . TYR A 1 71 ? -10.278 3.327 8.061 1.00 94.62 71 TYR A C 1
ATOM 545 O O . TYR A 1 71 ? -10.386 3.702 9.225 1.00 94.62 71 TYR A O 1
ATOM 553 N N . ARG A 1 72 ? -11.308 2.758 7.416 1.00 95.94 72 ARG A N 1
ATOM 554 C CA . ARG A 1 72 ? -12.622 2.498 8.046 1.00 95.94 72 ARG A CA 1
ATOM 555 C C . ARG A 1 72 ? -12.518 1.563 9.259 1.00 95.94 72 ARG A C 1
ATOM 557 O O . ARG A 1 72 ? -13.185 1.776 10.270 1.00 95.94 72 ARG A O 1
ATOM 564 N N . VAL A 1 73 ? -11.713 0.511 9.136 1.00 97.31 73 VAL A N 1
ATOM 565 C CA . VAL A 1 73 ? -11.557 -0.533 10.159 1.00 97.31 73 VAL A CA 1
ATOM 566 C C . VAL A 1 73 ? -10.698 -0.067 11.340 1.00 97.31 73 VAL A C 1
ATOM 568 O O . VAL A 1 73 ? -10.882 -0.560 12.453 1.00 97.31 73 VAL A O 1
ATOM 571 N N . LEU A 1 74 ? -9.786 0.886 11.139 1.00 96.00 74 LEU A N 1
ATOM 572 C CA . LEU A 1 74 ? -9.007 1.469 12.229 1.00 96.00 74 LEU A CA 1
ATOM 573 C C . LEU A 1 74 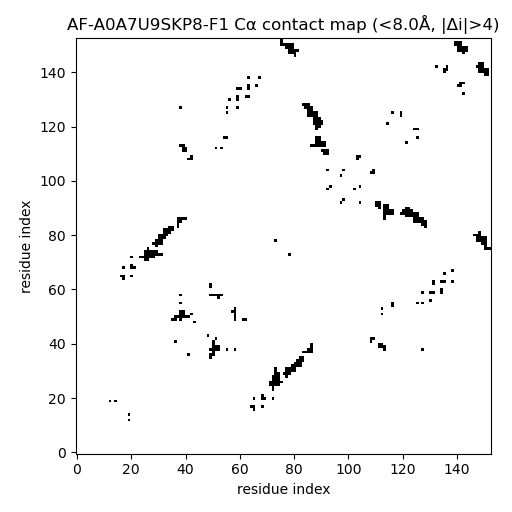? -9.889 2.272 13.191 1.00 96.00 74 LEU A C 1
ATOM 575 O O . LEU A 1 74 ? -10.794 3.003 12.774 1.00 96.00 74 LEU A O 1
ATOM 579 N N . SER A 1 75 ? -9.616 2.123 14.489 1.00 95.19 75 SER A N 1
ATOM 580 C CA . SER A 1 75 ? -10.177 2.978 15.533 1.00 95.19 75 SER A CA 1
ATOM 581 C C . SER A 1 75 ? -9.729 4.429 15.330 1.00 95.19 75 SER A C 1
ATOM 583 O O . SER A 1 75 ? -8.777 4.702 14.600 1.00 95.19 75 SER A O 1
ATOM 585 N N . ASP A 1 76 ? -10.426 5.385 15.949 1.00 90.38 76 ASP A N 1
ATOM 586 C CA . ASP A 1 76 ? -10.108 6.811 15.760 1.00 90.38 76 ASP A CA 1
ATOM 587 C C . ASP A 1 76 ? -8.707 7.175 16.295 1.00 90.38 76 ASP A C 1
ATOM 589 O O . ASP A 1 76 ? -8.091 8.112 15.806 1.00 90.38 76 ASP A O 1
ATOM 593 N N . SER A 1 77 ? -8.177 6.395 17.245 1.00 89.50 77 SER A N 1
ATOM 594 C CA . SER A 1 77 ? -6.796 6.483 17.744 1.00 89.50 77 SER A CA 1
ATOM 595 C C . SER A 1 77 ? -5.859 5.437 17.122 1.00 89.50 77 SER A C 1
ATOM 597 O O . SER A 1 77 ? -4.809 5.127 17.688 1.00 89.50 77 SER A O 1
ATOM 599 N N . GLY A 1 78 ? -6.276 4.815 16.020 1.00 90.75 78 GLY A N 1
ATOM 600 C CA . GLY A 1 78 ? -5.554 3.727 15.384 1.00 90.75 78 GLY A CA 1
ATOM 601 C C . GLY A 1 78 ? -4.256 4.194 14.726 1.00 90.75 78 GLY A C 1
ATOM 602 O O . GLY A 1 78 ? -4.141 5.322 14.252 1.00 90.75 78 GLY A O 1
ATOM 603 N N . THR A 1 79 ? -3.262 3.310 14.654 1.00 90.88 79 THR A N 1
ATOM 604 C CA . THR A 1 79 ? -1.993 3.600 13.962 1.00 90.88 79 THR A CA 1
ATOM 605 C C . THR A 1 79 ? -1.792 2.707 12.747 1.00 90.88 79 THR A C 1
ATOM 607 O O . THR A 1 79 ? -2.156 1.526 12.749 1.00 90.88 79 THR A O 1
ATOM 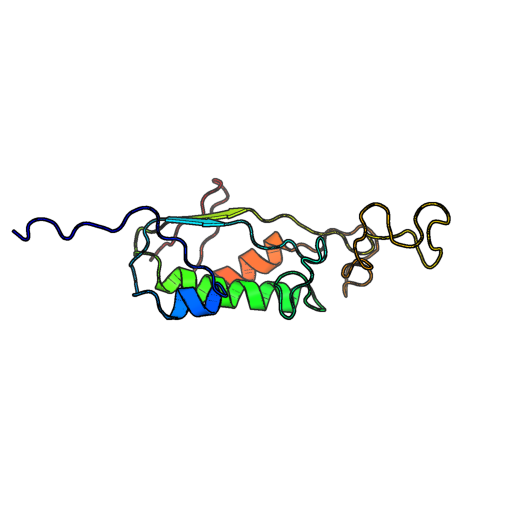610 N N . PHE A 1 80 ? -1.184 3.266 11.699 1.00 93.75 80 PHE A N 1
ATOM 611 C CA . PHE A 1 80 ? -0.845 2.531 10.487 1.00 93.75 80 PHE A CA 1
ATOM 612 C C . PHE A 1 80 ? 0.649 2.626 10.189 1.00 93.75 80 PHE A C 1
ATOM 614 O O . PHE A 1 80 ? 1.208 3.703 10.005 1.00 93.75 80 PHE A O 1
ATOM 621 N N . TRP A 1 81 ? 1.298 1.470 10.107 1.00 94.44 81 TRP A N 1
ATOM 622 C CA . TRP A 1 81 ? 2.717 1.339 9.819 1.00 94.44 81 TRP A CA 1
ATOM 623 C C . TRP A 1 81 ? 2.892 0.641 8.476 1.00 94.44 81 TRP A C 1
ATOM 625 O O . TRP A 1 81 ? 2.665 -0.565 8.340 1.00 94.44 81 TRP A O 1
ATOM 635 N N . LEU A 1 82 ? 3.305 1.416 7.477 1.00 94.75 82 LEU A N 1
ATOM 636 C CA . LEU A 1 82 ? 3.488 0.945 6.113 1.00 94.75 82 LEU A CA 1
ATOM 637 C C . LEU A 1 82 ? 4.973 0.866 5.761 1.00 94.75 82 LEU A C 1
ATOM 639 O O . LEU A 1 82 ? 5.665 1.878 5.688 1.00 94.75 82 LEU A O 1
ATOM 643 N N . ASN A 1 83 ? 5.450 -0.342 5.474 1.00 95.69 83 ASN A N 1
ATOM 644 C CA . ASN A 1 83 ? 6.763 -0.560 4.885 1.00 95.69 83 ASN A CA 1
ATOM 645 C C . ASN A 1 83 ? 6.631 -0.712 3.366 1.00 95.69 83 ASN A C 1
ATOM 647 O O . ASN A 1 83 ? 6.087 -1.703 2.875 1.00 95.69 83 ASN A O 1
ATOM 651 N N . ILE A 1 84 ? 7.141 0.265 2.623 1.00 93.50 84 ILE A N 1
ATOM 652 C CA . ILE A 1 84 ? 7.137 0.257 1.164 1.00 93.50 84 ILE A CA 1
ATOM 653 C C . ILE A 1 84 ? 8.458 0.801 0.626 1.00 93.50 84 ILE A C 1
ATOM 655 O O . ILE A 1 84 ? 9.047 1.721 1.191 1.00 93.50 84 ILE A O 1
ATOM 659 N N . SER A 1 85 ? 8.936 0.214 -0.469 1.00 91.12 85 SER A N 1
ATOM 660 C CA . SER A 1 85 ? 10.140 0.669 -1.161 1.00 91.12 85 SER A CA 1
ATOM 661 C C . SER A 1 85 ? 9.807 1.165 -2.558 1.00 91.12 85 SER A C 1
ATOM 663 O O . SER A 1 85 ? 8.760 0.840 -3.123 1.00 91.12 85 SER A O 1
ATOM 665 N N . ASP A 1 86 ? 10.718 1.954 -3.112 1.00 92.38 86 ASP A N 1
ATOM 666 C CA . ASP A 1 86 ? 10.612 2.388 -4.491 1.00 92.38 86 ASP A CA 1
ATOM 667 C C . ASP A 1 86 ? 11.039 1.280 -5.458 1.00 92.38 86 ASP A C 1
ATOM 669 O O . ASP A 1 86 ? 11.656 0.276 -5.096 1.00 92.38 86 ASP A O 1
ATOM 673 N N . SER A 1 87 ? 10.697 1.482 -6.719 1.00 89.94 87 SER A N 1
ATOM 674 C CA . SER A 1 87 ? 11.137 0.665 -7.835 1.00 89.94 87 SER A CA 1
ATOM 675 C C . SER A 1 87 ? 11.799 1.549 -8.881 1.00 89.94 87 SER A C 1
ATOM 677 O O . SER A 1 87 ? 11.532 2.746 -8.969 1.00 89.94 87 SER A O 1
ATOM 679 N N . TYR A 1 88 ? 12.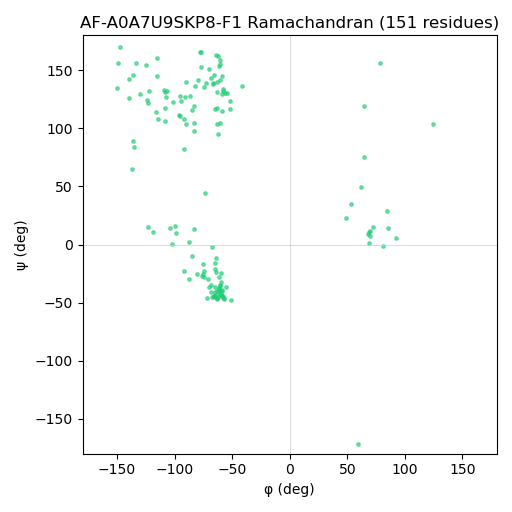687 0.959 -9.678 1.00 87.69 88 TYR A N 1
ATOM 680 C CA . TYR A 1 88 ? 13.440 1.701 -10.681 1.00 87.69 88 TYR A CA 1
ATOM 681 C C . TYR A 1 88 ? 12.973 1.348 -12.089 1.00 87.69 88 TYR A C 1
ATOM 683 O O . TYR A 1 88 ? 12.869 0.166 -12.449 1.00 87.69 88 TYR A O 1
ATOM 691 N N . CYS A 1 89 ? 12.757 2.375 -12.906 1.00 86.56 89 CYS A N 1
ATOM 692 C CA . CYS A 1 89 ? 12.453 2.213 -14.320 1.00 86.56 89 CYS A CA 1
ATOM 693 C C . CYS A 1 89 ? 13.639 1.556 -15.042 1.00 86.56 89 CYS A C 1
ATOM 695 O O . CYS A 1 89 ? 14.801 1.854 -14.765 1.00 86.56 89 CYS A O 1
ATOM 697 N N . GLY A 1 90 ? 13.374 0.633 -15.962 1.00 74.50 90 GLY A N 1
ATOM 698 C CA . GLY A 1 90 ? 14.409 -0.040 -16.750 1.00 74.50 90 GLY A CA 1
ATOM 699 C C . GLY A 1 90 ? 15.295 -1.008 -15.955 1.00 74.50 90 GLY A C 1
ATOM 700 O O . GLY A 1 90 ? 16.273 -1.524 -16.502 1.00 74.50 90 GLY A O 1
ATOM 701 N N . THR A 1 91 ? 14.975 -1.282 -14.683 1.00 63.59 91 THR A N 1
ATOM 702 C CA . THR A 1 91 ? 15.682 -2.299 -13.896 1.00 63.59 91 THR A CA 1
ATOM 703 C C . THR A 1 91 ? 14.954 -3.637 -13.954 1.00 63.59 91 THR A C 1
ATOM 705 O O . THR A 1 91 ? 13.768 -3.760 -13.661 1.00 63.59 91 THR A O 1
ATOM 708 N N . GLY A 1 92 ? 15.695 -4.653 -14.390 1.00 56.44 92 GLY A N 1
ATOM 709 C CA . GLY A 1 92 ? 15.193 -5.998 -14.634 1.00 56.44 92 GLY A CA 1
ATOM 710 C C . GLY A 1 92 ? 15.502 -6.435 -16.055 1.00 56.44 92 GLY A C 1
ATOM 711 O O . GLY A 1 92 ? 14.849 -6.016 -17.002 1.00 56.44 92 GLY A O 1
ATOM 712 N N . SER A 1 93 ? 16.517 -7.290 -16.155 1.00 48.38 93 SER A N 1
ATOM 713 C CA . SER A 1 93 ? 17.079 -7.879 -17.373 1.00 48.38 93 SER A CA 1
ATOM 714 C C . SER A 1 93 ? 17.732 -6.882 -18.333 1.00 48.38 93 SER A C 1
ATOM 716 O O . SER A 1 93 ? 17.128 -5.945 -18.843 1.00 48.38 93 SER A O 1
ATOM 718 N N . LYS A 1 94 ? 19.029 -7.099 -18.567 1.00 42.47 94 LYS A N 1
ATOM 719 C CA . LYS A 1 94 ? 19.833 -6.352 -19.530 1.00 42.47 94 LYS A CA 1
ATOM 720 C C . LYS A 1 94 ? 19.280 -6.564 -20.943 1.00 42.47 94 LYS A C 1
ATOM 722 O O . LYS A 1 94 ? 19.664 -7.518 -21.592 1.00 42.47 94 LYS A O 1
ATOM 727 N N . GLY A 1 95 ? 18.435 -5.657 -21.422 1.00 44.28 95 GLY A N 1
ATOM 728 C CA . GLY A 1 95 ? 18.058 -5.565 -22.834 1.00 44.28 95 GLY A CA 1
ATOM 729 C C . GLY A 1 95 ? 17.404 -6.817 -23.435 1.00 44.28 95 GLY A C 1
ATOM 730 O O . GLY A 1 95 ? 17.069 -7.781 -22.753 1.00 44.28 95 GLY A O 1
ATOM 731 N N . ALA A 1 96 ? 17.227 -6.781 -24.756 1.00 47.72 96 ALA A N 1
ATOM 732 C CA . ALA A 1 96 ? 16.682 -7.879 -25.555 1.00 47.72 96 ALA A CA 1
ATOM 733 C C . ALA A 1 96 ? 17.601 -9.120 -25.619 1.00 47.72 96 ALA A C 1
ATOM 735 O O . ALA A 1 96 ? 17.242 -10.118 -26.241 1.00 47.72 96 ALA A O 1
ATOM 736 N N . CYS A 1 97 ? 18.785 -9.079 -24.996 1.00 45.47 97 CYS A N 1
ATOM 737 C CA . CYS A 1 97 ? 19.669 -10.229 -24.895 1.00 45.47 97 CYS A CA 1
ATOM 738 C C . CYS A 1 97 ? 19.379 -11.001 -23.602 1.00 45.47 97 CYS A C 1
ATOM 740 O O . CYS A 1 97 ? 19.703 -10.579 -22.493 1.00 45.47 97 CYS A O 1
ATOM 742 N N . LEU A 1 98 ? 18.766 -12.175 -23.756 1.00 54.09 98 LEU A N 1
ATOM 743 C CA . LEU A 1 98 ? 18.683 -13.157 -22.680 1.00 54.09 98 LEU A CA 1
ATOM 744 C C . LEU A 1 98 ? 20.110 -13.484 -22.216 1.00 54.09 98 LEU A C 1
ATOM 746 O O . LEU A 1 98 ? 20.973 -13.760 -23.049 1.00 54.09 98 LEU A O 1
ATOM 750 N N . ASP A 1 99 ? 20.366 -13.447 -20.905 1.00 60.59 99 ASP A N 1
ATOM 751 C CA . ASP A 1 99 ? 21.630 -13.928 -20.339 1.00 60.59 99 ASP A CA 1
ATOM 752 C C . ASP A 1 99 ? 21.785 -15.409 -20.726 1.00 60.59 99 ASP A C 1
ATOM 754 O O . ASP A 1 99 ? 20.990 -16.226 -20.253 1.00 60.59 99 ASP A O 1
ATOM 758 N N . PRO A 1 100 ? 22.782 -15.792 -21.549 1.00 65.81 100 PRO A N 1
ATOM 759 C CA . PRO A 1 100 ? 22.945 -17.177 -21.985 1.00 65.81 100 PRO A CA 1
ATOM 760 C C . PRO A 1 100 ? 23.148 -18.147 -20.815 1.00 65.81 100 PRO A C 1
ATOM 762 O O . PRO A 1 100 ? 22.833 -19.328 -20.934 1.00 65.81 100 PRO A O 1
ATOM 765 N N . LYS A 1 101 ? 23.652 -17.657 -19.672 1.00 68.69 101 LYS A N 1
ATOM 766 C CA . LYS A 1 101 ? 23.818 -18.451 -18.448 1.00 68.69 101 LYS A CA 1
ATOM 767 C C . LYS A 1 101 ? 22.517 -18.592 -17.661 1.00 68.69 101 LYS A C 1
ATOM 769 O O . LYS A 1 101 ? 22.370 -19.553 -16.917 1.00 68.69 101 LYS A O 1
ATOM 774 N N . ASN A 1 102 ? 21.589 -17.645 -17.806 1.00 63.19 102 ASN A N 1
ATOM 775 C CA . ASN A 1 102 ? 20.324 -17.598 -17.074 1.00 63.19 102 ASN A CA 1
ATOM 776 C C . ASN A 1 102 ? 19.159 -17.217 -18.010 1.00 63.19 102 ASN A C 1
ATOM 778 O O . ASN A 1 102 ? 18.535 -16.168 -17.818 1.00 63.19 102 ASN A O 1
ATOM 782 N N . PRO A 1 103 ? 18.817 -18.057 -19.006 1.00 64.69 103 PRO A N 1
ATOM 783 C CA . PRO A 1 103 ? 17.793 -17.737 -20.007 1.00 64.69 103 PRO A CA 1
ATOM 784 C C . PRO A 1 103 ? 16.381 -17.593 -19.415 1.00 64.69 103 PRO A C 1
ATOM 786 O O . PRO A 1 103 ? 15.501 -17.019 -20.047 1.00 64.69 103 PRO A O 1
ATOM 789 N N . LYS A 1 104 ? 16.164 -18.080 -18.185 1.00 59.75 104 LYS A N 1
ATOM 790 C CA . LYS A 1 104 ? 14.922 -17.929 -17.405 1.00 59.75 104 LYS A CA 1
ATOM 791 C C . LYS A 1 104 ? 15.036 -16.886 -16.277 1.00 59.75 104 LYS A C 1
ATOM 793 O O . LYS A 1 104 ? 14.203 -16.863 -15.376 1.00 59.75 104 LYS A O 1
ATOM 798 N N . GLY A 1 105 ? 16.082 -16.057 -16.297 1.00 63.12 105 GLY A N 1
ATOM 799 C CA . GLY A 1 105 ? 16.449 -15.165 -15.195 1.00 63.12 105 GLY A CA 1
ATOM 800 C C . GLY A 1 105 ? 17.174 -15.896 -14.057 1.00 63.12 105 GLY A C 1
ATOM 801 O O . GLY A 1 105 ? 17.036 -17.104 -13.886 1.00 63.12 105 GLY A O 1
ATOM 802 N N . ARG A 1 106 ? 17.964 -15.161 -13.260 1.00 61.50 106 ARG A N 1
ATOM 803 C CA . ARG A 1 106 ? 18.762 -15.723 -12.145 1.00 61.50 106 ARG A CA 1
ATOM 804 C C . ARG A 1 106 ? 17.920 -16.394 -11.052 1.00 61.50 106 ARG A C 1
ATOM 806 O O . ARG A 1 106 ? 18.404 -17.305 -10.396 1.00 61.50 106 ARG A O 1
ATOM 813 N N . ASN A 1 107 ? 16.677 -15.943 -10.876 1.00 60.59 107 ASN A N 1
ATOM 814 C CA . ASN A 1 107 ? 15.810 -16.340 -9.762 1.00 60.59 107 ASN A CA 1
ATOM 815 C C . ASN A 1 107 ? 14.467 -16.940 -10.228 1.00 60.59 107 ASN A C 1
ATOM 817 O O . ASN A 1 107 ? 13.523 -16.980 -9.447 1.00 60.59 107 ASN A O 1
ATOM 821 N N . GLY A 1 108 ? 14.330 -17.318 -11.508 1.00 57.25 108 GLY A N 1
ATOM 822 C CA . GLY A 1 108 ? 13.064 -17.822 -12.066 1.00 57.25 108 GLY A CA 1
ATOM 823 C C . GLY A 1 108 ? 11.930 -16.787 -12.162 1.00 57.25 108 GLY A C 1
ATOM 824 O O . GLY A 1 108 ? 10.795 -17.151 -12.460 1.00 57.25 108 GLY A O 1
ATOM 825 N N . GLN A 1 109 ? 12.217 -15.504 -11.918 1.00 57.62 109 GLN A N 1
ATOM 826 C CA . GLN A 1 109 ? 11.247 -14.420 -12.071 1.00 57.62 109 GLN A CA 1
ATOM 827 C C . GLN A 1 109 ? 11.001 -14.108 -13.552 1.00 57.62 109 GLN A C 1
ATOM 829 O O . GLN A 1 109 ? 11.945 -13.985 -14.336 1.00 57.62 109 GLN A O 1
ATOM 834 N N . LYS A 1 110 ? 9.725 -13.929 -13.922 1.00 59.62 110 LYS A N 1
ATOM 835 C CA . LYS A 1 110 ? 9.332 -13.363 -15.221 1.00 59.62 110 LYS A CA 1
ATOM 836 C C . LYS A 1 110 ? 9.880 -11.936 -15.371 1.00 59.62 110 LYS A C 1
ATOM 838 O O . LYS A 1 110 ? 10.203 -11.282 -14.381 1.00 59.62 110 LYS A O 1
ATOM 843 N N . VAL A 1 111 ? 9.988 -11.478 -16.622 1.00 61.75 111 VAL A N 1
ATOM 844 C CA . VAL A 1 111 ? 10.487 -10.146 -17.021 1.00 61.75 111 VAL A CA 1
ATOM 845 C C . VAL A 1 111 ? 9.940 -9.050 -16.095 1.00 61.75 111 VAL A C 1
ATOM 847 O O . VAL A 1 111 ? 8.758 -9.063 -15.737 1.00 61.75 111 VAL A O 1
ATOM 850 N N . SER A 1 112 ? 10.811 -8.120 -15.694 1.00 64.62 112 SER A N 1
ATOM 851 C CA . SER A 1 112 ? 10.420 -6.974 -14.868 1.00 64.62 112 SER A CA 1
ATOM 852 C C . SER A 1 112 ? 9.332 -6.158 -15.561 1.00 64.62 112 SER A C 1
ATOM 854 O O . SER A 1 112 ? 9.457 -5.829 -16.739 1.00 64.62 112 SER A O 1
ATOM 856 N N . LEU A 1 113 ? 8.273 -5.819 -14.824 1.00 73.25 113 LEU A N 1
ATOM 857 C CA . LEU A 1 113 ? 7.213 -4.939 -15.326 1.00 73.25 113 LEU A CA 1
ATOM 858 C C . LEU A 1 113 ? 7.648 -3.474 -15.355 1.00 73.25 113 LEU A C 1
ATOM 860 O O . LEU A 1 113 ? 7.054 -2.668 -16.062 1.00 73.25 113 LEU A O 1
ATOM 864 N N . THR A 1 114 ? 8.718 -3.119 -14.643 1.00 78.06 114 THR A N 1
ATOM 865 C CA . THR A 1 114 ? 9.184 -1.733 -14.546 1.00 78.06 114 THR A CA 1
ATOM 866 C C . THR A 1 114 ? 10.057 -1.313 -15.730 1.00 78.06 114 THR A C 1
ATOM 868 O O . THR A 1 114 ? 10.715 -0.277 -15.669 1.00 78.06 114 THR A O 1
ATOM 871 N N . GLN A 1 115 ? 10.096 -2.086 -16.824 1.00 73.19 115 GLN A N 1
ATOM 872 C CA . GLN A 1 115 ? 10.978 -1.795 -17.959 1.00 73.19 115 GLN A CA 1
ATOM 873 C C . GLN A 1 115 ? 10.645 -0.486 -18.680 1.00 73.19 115 GLN A C 1
ATOM 875 O O . GLN A 1 115 ? 11.571 0.203 -19.096 1.00 73.19 115 GLN A O 1
ATOM 880 N N . ASN A 1 116 ? 9.361 -0.137 -18.799 1.00 73.94 116 ASN A N 1
ATOM 881 C CA . ASN A 1 116 ? 8.909 1.072 -19.487 1.00 73.94 116 ASN A CA 1
ATOM 882 C C . ASN A 1 116 ? 7.835 1.782 -18.661 1.00 73.94 116 ASN A C 1
ATOM 884 O O . ASN A 1 116 ? 6.641 1.598 -18.886 1.00 73.94 116 ASN A O 1
ATOM 888 N N . VAL A 1 117 ? 8.266 2.597 -17.700 1.00 85.56 117 VAL A N 1
ATOM 889 C CA . VAL A 1 117 ? 7.369 3.493 -16.963 1.00 85.56 117 VAL A CA 1
ATOM 890 C C . VAL A 1 117 ? 7.306 4.838 -17.679 1.00 85.56 117 VAL A C 1
ATOM 892 O O . VAL A 1 117 ? 8.337 5.442 -17.984 1.00 85.56 117 VAL A O 1
ATOM 895 N N . ARG A 1 118 ? 6.088 5.303 -17.977 1.00 87.06 118 ARG A N 1
ATOM 896 C CA . ARG A 1 118 ? 5.862 6.574 -18.673 1.00 87.06 118 ARG A CA 1
ATOM 897 C C . ARG A 1 118 ? 6.482 7.722 -17.873 1.00 87.06 118 ARG A C 1
ATOM 899 O O . ARG A 1 118 ? 6.217 7.865 -16.691 1.00 87.06 118 ARG A O 1
ATOM 906 N N . GLY A 1 119 ? 7.273 8.561 -18.539 1.00 86.81 119 GLY A N 1
ATOM 907 C CA . GLY A 1 119 ? 7.891 9.732 -17.908 1.00 86.81 119 GLY A CA 1
ATOM 908 C C . GLY A 1 119 ? 9.166 9.445 -17.107 1.00 86.81 119 GLY A C 1
ATOM 909 O O . GLY A 1 119 ? 9.779 10.394 -16.632 1.00 86.81 119 GLY A O 1
ATOM 910 N N . CYS A 1 120 ? 9.612 8.188 -17.016 1.00 87.19 120 CYS A N 1
ATOM 911 C CA . CYS A 1 120 ? 10.860 7.811 -16.348 1.00 87.19 120 CYS A CA 1
ATOM 912 C C . CYS A 1 120 ? 11.921 7.384 -17.374 1.00 87.19 120 CYS A C 1
ATOM 914 O O . CYS A 1 120 ? 11.655 6.522 -18.218 1.00 87.19 120 CYS A O 1
ATOM 916 N N . LYS A 1 121 ? 13.151 7.912 -17.284 1.00 85.69 121 LYS A N 1
ATOM 917 C CA . LYS A 1 121 ? 14.297 7.338 -18.018 1.00 85.69 121 LYS A CA 1
ATOM 918 C C . LYS A 1 121 ? 14.792 6.071 -17.312 1.00 85.69 121 LYS A C 1
ATOM 920 O O . LYS A 1 121 ? 14.463 5.781 -16.164 1.00 85.69 121 LYS A O 1
ATOM 925 N N . ASN A 1 122 ? 15.619 5.296 -18.008 1.00 84.00 122 ASN A N 1
ATOM 926 C CA . ASN A 1 122 ? 16.230 4.100 -17.433 1.00 84.00 122 ASN A CA 1
ATOM 927 C C . ASN A 1 122 ? 17.043 4.453 -16.169 1.00 84.00 122 ASN A C 1
ATOM 929 O O . ASN A 1 122 ? 17.843 5.391 -16.186 1.00 84.00 122 ASN A O 1
ATOM 933 N N . LYS A 1 123 ? 16.859 3.656 -15.112 1.00 83.31 123 LYS A N 1
ATOM 934 C CA . LYS A 1 123 ? 17.389 3.808 -13.749 1.00 83.31 123 LYS A CA 1
ATOM 935 C C . LYS A 1 123 ? 16.815 4.972 -12.944 1.00 83.31 123 LYS A C 1
ATOM 937 O O . LYS A 1 123 ? 17.341 5.245 -11.867 1.00 83.31 123 LYS A O 1
ATOM 942 N N . ASP A 1 124 ? 15.757 5.627 -13.409 1.00 89.75 124 ASP A N 1
ATOM 943 C CA . ASP A 1 124 ? 15.031 6.561 -12.552 1.00 89.75 124 ASP A CA 1
ATOM 944 C C . ASP A 1 124 ? 14.298 5.824 -11.442 1.00 89.75 124 ASP A C 1
ATOM 946 O O . ASP A 1 124 ? 13.743 4.745 -11.660 1.00 89.75 124 ASP A O 1
ATOM 950 N N . MET A 1 125 ? 14.265 6.453 -10.271 1.00 91.50 125 MET A N 1
ATOM 951 C CA . MET A 1 125 ? 13.270 6.151 -9.250 1.00 91.50 125 MET A CA 1
ATOM 952 C C . MET A 1 125 ? 11.886 6.492 -9.799 1.00 91.50 125 MET A C 1
ATOM 954 O O . MET A 1 125 ? 11.688 7.573 -10.351 1.00 91.50 125 MET A O 1
ATOM 958 N N . ILE A 1 126 ? 10.942 5.565 -9.661 1.00 93.69 126 ILE A N 1
ATOM 959 C CA . ILE A 1 126 ? 9.560 5.767 -10.108 1.00 93.69 126 ILE A CA 1
ATOM 960 C C . ILE A 1 126 ? 8.817 6.704 -9.146 1.00 93.69 126 ILE A C 1
ATOM 962 O O . ILE A 1 126 ? 7.909 7.417 -9.563 1.00 93.69 126 ILE A O 1
ATOM 966 N N . GLY A 1 127 ? 9.215 6.737 -7.871 1.00 95.12 127 GLY A N 1
ATOM 967 C CA . GLY A 1 127 ? 8.576 7.554 -6.848 1.00 95.12 127 GLY A CA 1
ATOM 968 C C . GLY A 1 127 ? 7.362 6.875 -6.219 1.00 95.12 127 GLY A C 1
ATOM 969 O O . GLY A 1 127 ? 6.454 7.568 -5.769 1.00 95.12 127 GLY A O 1
ATOM 970 N N . ILE A 1 128 ? 7.335 5.537 -6.159 1.00 95.62 128 ILE A N 1
ATOM 971 C CA . ILE A 1 128 ? 6.200 4.768 -5.618 1.00 95.62 128 ILE A CA 1
ATOM 972 C C . ILE A 1 128 ? 5.762 5.253 -4.222 1.00 95.62 128 ILE A C 1
ATOM 974 O O . ILE A 1 128 ? 4.565 5.490 -4.048 1.00 95.62 128 ILE A O 1
ATOM 978 N N . PRO A 1 129 ? 6.667 5.464 -3.238 1.00 95.25 129 PRO A N 1
ATOM 979 C CA . PRO A 1 129 ? 6.254 5.951 -1.922 1.00 95.25 129 PRO A CA 1
ATOM 980 C C . PRO A 1 129 ? 5.580 7.328 -1.974 1.00 95.25 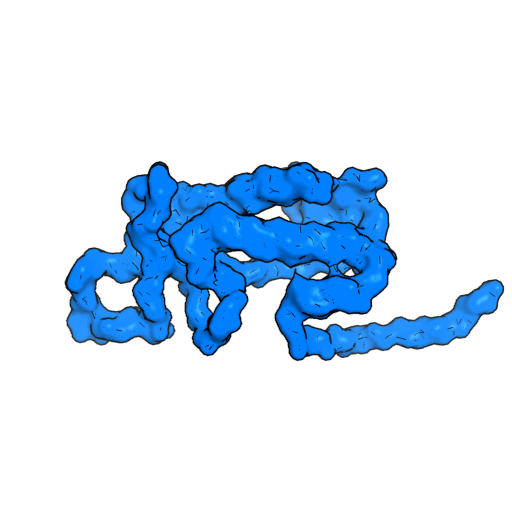129 PRO A C 1
ATOM 982 O O . PRO A 1 129 ? 4.623 7.566 -1.245 1.00 95.25 129 PRO A O 1
ATOM 985 N N . TRP A 1 130 ? 6.037 8.217 -2.862 1.00 94.94 130 TRP A N 1
ATOM 986 C CA . TRP A 1 130 ? 5.474 9.560 -3.019 1.00 94.94 130 TRP A CA 1
ATOM 987 C C . TRP A 1 130 ? 4.097 9.532 -3.675 1.00 94.94 130 TRP A C 1
ATOM 989 O O . TRP A 1 130 ? 3.171 10.161 -3.170 1.00 94.94 130 TRP A O 1
ATOM 999 N N . LEU A 1 131 ? 3.949 8.767 -4.761 1.00 95.38 131 LEU A N 1
ATOM 1000 C CA . LEU A 1 131 ? 2.664 8.582 -5.437 1.00 95.38 131 LEU A CA 1
ATOM 1001 C C . LEU A 1 131 ? 1.617 8.024 -4.470 1.00 95.38 131 LEU A C 1
ATOM 1003 O O . LEU A 1 131 ? 0.507 8.546 -4.389 1.00 95.38 131 LEU A O 1
ATOM 1007 N N . LEU A 1 132 ? 1.995 7.006 -3.693 1.00 95.81 132 LEU A N 1
ATOM 1008 C CA . LEU A 1 132 ? 1.111 6.417 -2.699 1.00 95.81 132 LEU A CA 1
ATOM 1009 C C . LEU A 1 132 ? 0.775 7.397 -1.574 1.00 95.81 132 LEU A C 1
ATOM 1011 O O . LEU A 1 132 ? -0.388 7.507 -1.204 1.00 95.81 132 LEU A O 1
ATOM 1015 N N . ALA A 1 133 ? 1.755 8.136 -1.050 1.00 93.19 133 ALA A N 1
ATOM 1016 C CA . ALA A 1 133 ? 1.505 9.128 -0.009 1.00 93.19 133 ALA A CA 1
ATOM 1017 C C . ALA A 1 133 ? 0.502 10.200 -0.465 1.00 93.19 133 ALA A C 1
ATOM 1019 O O . ALA A 1 133 ? -0.371 10.581 0.311 1.00 93.19 133 ALA A O 1
ATOM 1020 N N . PHE A 1 134 ? 0.587 10.667 -1.715 1.00 93.50 134 PHE A N 1
ATOM 1021 C CA . PHE A 1 134 ? -0.386 11.617 -2.257 1.00 93.50 134 PHE A CA 1
ATOM 1022 C C . PHE A 1 134 ? -1.771 10.997 -2.425 1.00 93.50 134 PHE A C 1
ATOM 1024 O O . PHE A 1 134 ? -2.736 11.594 -1.963 1.00 93.50 134 PHE A O 1
ATOM 1031 N N . ALA A 1 135 ? -1.867 9.785 -2.976 1.00 94.00 135 ALA A N 1
ATOM 1032 C CA . ALA A 1 135 ? -3.149 9.094 -3.091 1.00 94.00 135 ALA A CA 1
ATOM 1033 C C . ALA A 1 135 ? -3.810 8.873 -1.720 1.00 94.00 135 ALA A C 1
ATOM 1035 O O . ALA A 1 135 ? -5.015 9.032 -1.578 1.00 94.00 135 ALA A O 1
ATOM 1036 N N . LEU A 1 136 ? -3.035 8.549 -0.681 1.00 92.19 136 LEU A N 1
ATOM 1037 C CA . LEU A 1 136 ? -3.576 8.350 0.665 1.00 92.19 136 LEU A CA 1
ATOM 1038 C C . LEU A 1 136 ? -4.043 9.649 1.329 1.00 92.19 136 LEU A C 1
ATOM 1040 O O . LEU A 1 136 ? -5.004 9.616 2.098 1.00 92.19 136 LEU A O 1
ATOM 1044 N N . ARG A 1 137 ? -3.446 10.799 1.003 1.00 89.81 137 ARG A N 1
ATOM 1045 C CA . ARG A 1 137 ? -3.951 12.096 1.485 1.00 89.81 137 ARG A CA 1
ATOM 1046 C C . ARG A 1 137 ? -5.378 12.369 1.021 1.00 89.81 137 ARG A C 1
ATOM 1048 O O . ARG A 1 137 ? -6.158 12.902 1.805 1.00 89.81 137 ARG A O 1
ATOM 1055 N N . ASP A 1 138 ? -5.746 11.931 -0.182 1.00 87.12 138 ASP A N 1
ATOM 1056 C CA . ASP A 1 138 ? -7.117 12.066 -0.693 1.00 87.12 138 ASP A CA 1
ATOM 1057 C C . ASP A 1 138 ? -8.137 11.247 0.125 1.00 87.12 138 ASP A C 1
ATOM 1059 O O . ASP A 1 138 ? -9.325 11.565 0.142 1.00 87.12 138 ASP A O 1
ATOM 1063 N N . PHE A 1 139 ? -7.674 10.233 0.866 1.00 82.44 139 PHE A N 1
ATOM 1064 C CA . PHE A 1 139 ? -8.478 9.421 1.788 1.00 82.44 139 PHE A CA 1
ATOM 1065 C C . PHE A 1 139 ? -8.356 9.852 3.261 1.00 82.44 139 PHE A C 1
ATOM 1067 O O . PHE A 1 139 ? -8.837 9.142 4.144 1.00 82.44 139 PHE A O 1
ATOM 1074 N N . GLY A 1 140 ? -7.735 11.002 3.544 1.00 84.19 140 GLY A N 1
ATOM 1075 C CA . GLY A 1 140 ? -7.614 11.551 4.899 1.00 84.19 140 GLY A CA 1
ATOM 1076 C C . GLY A 1 140 ? -6.432 11.015 5.710 1.00 84.19 140 GLY A C 1
ATOM 1077 O O . GLY A 1 140 ? -6.393 11.196 6.925 1.00 84.19 140 GLY A O 1
ATOM 1078 N N . TRP A 1 141 ? -5.463 10.355 5.069 1.00 83.69 141 TRP A N 1
ATOM 1079 C CA . TRP A 1 141 ? -4.221 9.963 5.733 1.00 83.69 141 TRP A CA 1
ATOM 1080 C C . TRP A 1 141 ? -3.222 11.122 5.772 1.00 83.69 141 TRP A C 1
ATOM 1082 O O . TRP A 1 141 ? -2.956 11.765 4.753 1.00 83.69 141 TRP A O 1
ATOM 1092 N N . TYR A 1 142 ? -2.576 11.321 6.919 1.00 75.12 142 TYR A N 1
ATOM 1093 C CA . TYR A 1 142 ? -1.439 12.225 7.054 1.00 75.12 142 TYR A CA 1
ATOM 1094 C C . TYR A 1 142 ? -0.154 11.413 7.223 1.00 75.12 142 TYR A C 1
ATOM 1096 O O . TYR A 1 142 ? -0.055 10.531 8.074 1.00 75.12 142 TYR A O 1
ATOM 1104 N N . ALA A 1 143 ? 0.839 11.699 6.383 1.00 62.84 143 ALA A N 1
ATOM 1105 C CA . ALA A 1 143 ? 2.169 11.121 6.520 1.00 62.84 143 ALA A CA 1
ATOM 1106 C C . ALA A 1 143 ? 2.982 11.972 7.507 1.00 62.84 143 ALA A C 1
ATOM 1108 O O . ALA A 1 143 ? 3.250 13.136 7.201 1.00 62.84 143 ALA A O 1
ATOM 1109 N N . ASP A 1 144 ? 3.378 11.407 8.652 1.00 61.28 144 ASP A N 1
ATOM 1110 C CA . ASP A 1 144 ? 4.402 11.993 9.525 1.00 61.28 144 ASP A CA 1
ATOM 1111 C C . ASP A 1 144 ? 5.765 11.354 9.179 1.00 61.28 144 ASP A C 1
ATOM 1113 O O . ASP A 1 144 ? 5.923 10.132 9.118 1.00 61.28 144 ASP A O 1
ATOM 1117 N N . ASP A 1 145 ? 6.767 12.197 8.914 1.00 49.22 145 ASP A N 1
ATOM 1118 C CA . ASP A 1 145 ? 8.164 11.811 8.647 1.00 49.22 145 ASP A CA 1
ATOM 1119 C C . ASP A 1 145 ? 8.814 11.131 9.872 1.00 49.22 145 ASP A C 1
ATOM 1121 O O . ASP A 1 145 ? 9.850 10.469 9.786 1.00 49.22 145 ASP A O 1
ATOM 1125 N N . ARG A 1 146 ? 8.161 11.189 11.040 1.00 41.56 146 ARG A N 1
ATOM 1126 C CA . ARG A 1 146 ? 8.539 10.437 12.242 1.00 41.56 146 ARG A CA 1
ATOM 1127 C C . ARG A 1 146 ? 8.212 8.942 12.168 1.00 41.56 146 ARG A C 1
ATOM 1129 O O . ARG A 1 146 ? 7.761 8.375 13.146 1.00 41.56 146 ARG A O 1
ATOM 1136 N N . ARG A 1 147 ? 8.486 8.257 11.053 1.00 39.56 147 ARG A N 1
ATOM 1137 C CA . ARG A 1 147 ? 8.285 6.795 10.904 1.00 39.56 147 ARG A CA 1
ATOM 1138 C C . ARG A 1 147 ? 6.898 6.291 11.361 1.00 39.56 147 ARG A C 1
ATOM 1140 O O . ARG A 1 147 ? 6.776 5.109 11.641 1.00 39.56 147 ARG A O 1
ATOM 1147 N N . GLU A 1 148 ? 5.870 7.136 11.401 1.00 39.75 148 GLU A N 1
ATOM 1148 C CA . GLU A 1 148 ? 4.530 6.838 11.922 1.00 39.75 148 GLU A CA 1
ATOM 1149 C C . GLU A 1 148 ? 3.498 7.482 10.986 1.00 39.75 148 GLU A C 1
ATOM 1151 O O . GLU A 1 148 ? 3.584 8.670 10.708 1.00 39.75 148 GLU A O 1
ATOM 1156 N N . CYS A 1 149 ? 2.519 6.735 10.465 1.00 44.41 149 CYS A N 1
ATOM 1157 C CA . CYS A 1 149 ? 1.317 7.360 9.901 1.00 44.41 149 CYS A CA 1
ATOM 1158 C C . CYS A 1 149 ? 0.246 7.362 10.991 1.00 44.41 149 CYS A C 1
ATOM 1160 O O . CYS A 1 149 ? -0.261 6.307 11.387 1.00 44.41 149 CYS A O 1
ATOM 1162 N N . GLN A 1 150 ? -0.067 8.555 11.491 1.00 46.59 150 GLN A N 1
ATOM 1163 C CA . GLN A 1 150 ? -1.163 8.784 12.424 1.00 46.59 150 GLN A CA 1
ATOM 1164 C C . GLN A 1 150 ? -2.432 9.104 11.628 1.00 46.59 150 GLN A C 1
ATOM 1166 O O . GLN A 1 150 ? -2.392 9.813 10.618 1.00 46.59 150 GLN A O 1
ATOM 1171 N N . THR A 1 151 ? -3.569 8.565 12.061 1.00 46.34 151 THR A N 1
ATOM 1172 C CA . THR A 1 151 ? -4.870 9.059 11.613 1.00 46.34 151 THR A CA 1
ATOM 1173 C C . THR A 1 151 ? -5.218 10.273 12.468 1.00 46.34 151 THR A C 1
ATOM 1175 O O . THR A 1 151 ? -5.579 10.105 13.627 1.00 46.34 151 THR A O 1
ATOM 1178 N N . ASP A 1 152 ? -5.104 11.484 11.926 1.00 47.50 152 ASP A N 1
ATOM 1179 C CA . ASP A 1 152 ? -5.717 12.663 12.552 1.00 47.50 152 ASP A CA 1
ATOM 1180 C C . ASP A 1 152 ? -7.189 12.688 12.110 1.00 47.50 152 ASP A C 1
ATOM 1182 O O . ASP A 1 152 ? -7.505 13.068 10.979 1.00 47.50 152 ASP A O 1
ATOM 1186 N N . ARG A 1 153 ? -8.079 12.175 12.966 1.00 51.97 153 ARG A N 1
ATOM 1187 C CA . ARG A 1 153 ? -9.535 12.354 12.865 1.00 51.97 153 ARG A CA 1
ATOM 1188 C C . ARG A 1 153 ? -10.044 13.196 14.020 1.00 51.97 153 ARG A C 1
ATOM 1190 O O . ARG A 1 153 ? -9.613 12.937 15.164 1.00 51.97 153 ARG A O 1
#

pLDDT: mean 82.1, std 17.55, range [39.56, 97.88]

Sequence (153 aa):
MDIGASVRSNVIINRDCLAALKDMPDKSVDCCITSPPYYGLRDYGVEGQIGREATPEQYVERLAEVFAQLYRVLSDSGTFWLNISDSYCGTGSKGACLDPKNPKGRNGQKVSLTQNVRGCKNKDMIGIPWLLAFALRDFGWYADDRRECQTDR

Solvent-accessible surface area (backbone atoms only — not comparable to full-atom values): 9389 Å² total; per-residue (Å²): 135,87,82,73,82,81,73,82,72,90,78,84,80,95,64,61,65,53,66,52,43,68,75,48,58,70,47,71,36,60,68,47,78,49,63,71,62,48,65,36,75,63,81,89,86,56,87,90,48,74,18,66,54,90,44,74,65,55,37,38,51,58,50,40,58,40,48,52,40,46,55,49,24,29,26,74,85,17,39,45,42,80,52,78,64,69,41,39,16,43,50,54,72,75,70,95,56,67,46,88,91,33,75,58,42,93,80,70,53,75,81,35,61,31,50,76,44,90,96,50,57,77,71,30,73,69,45,49,60,58,56,38,52,54,56,34,40,79,73,58,46,44,85,46,91,78,86,41,33,49,49,80,117

Foldseek 3Di:
DDPDPDDDPDDDDPDDLLVVLVPAAFQQAQEDADEAAAAQPADPPDPPHQNDDLALLVSLVVVLSSVLSVNRRHHQFHWYQYDYDWDFALPFDDPPDQPPVCNCDPVNGDTGSRPDYPPHDGGDTPCSVVSNQVSNVVSQWDDDPPSITGRPD

Nearest PDB structures (foldseek):
  5wwq-assembly1_A  TM=5.509E-01  e=2.883E-01  Homo sapiens
  5wws-assembly2_B  TM=6.840E-01  e=6.201E-01  Homo sapiens
  5wwt-assembly2_B  TM=6.506E-01  e=5.818E-01  Homo sapiens
  5wwt-assembly1_A  TM=6.509E-01  e=5.458E-01  Homo sapiens
  5wwq-assembly2_B  TM=5.183E-01  e=3.966E-01  Homo sapiens